Protein AF-A0A4R0ZN36-F1 (afdb_monomer_lite)

Foldseek 3Di:
DPVVVVVLVVVLVVVVCCCCPPVVVQQPCVVLNVLSVVLVVVLVPDDPVVSVVSVVVSVVVSVVCSVVVFAQDDPVNLQVVVVVPFVDKDWDDKDQDDDPDDDPQQQRIWTWIQTPPRWIWTARRRRRDIDGDGPDD

Radius of gyration: 19.23 Å; chains: 1; bounding box: 41×25×56 Å

Structure (mmCIF, N/CA/C/O backbone):
data_AF-A0A4R0ZN36-F1
#
_entry.id   AF-A0A4R0ZN36-F1
#
loop_
_atom_site.group_PDB
_atom_site.id
_atom_site.type_symbol
_atom_site.label_atom_id
_atom_site.label_alt_id
_atom_site.label_comp_id
_atom_site.label_asym_id
_atom_site.label_entity_id
_atom_site.label_seq_id
_atom_site.pdbx_PDB_ins_code
_atom_site.Cartn_x
_atom_site.Cartn_y
_atom_site.Cartn_z
_atom_site.occupancy
_atom_site.B_iso_or_equiv
_atom_site.auth_seq_id
_atom_site.auth_comp_id
_atom_site.auth_asym_id
_atom_site.auth_atom_id
_atom_site.pdbx_PDB_model_num
ATOM 1 N N . MET A 1 1 ? -14.865 -12.855 27.357 1.00 56.66 1 MET A N 1
ATOM 2 C CA . MET A 1 1 ? -14.215 -11.634 26.820 1.00 56.66 1 MET A CA 1
ATOM 3 C C . MET A 1 1 ? -15.281 -10.595 26.504 1.00 56.66 1 MET A C 1
ATOM 5 O O . MET A 1 1 ? -16.350 -10.979 26.053 1.00 56.66 1 MET A O 1
ATOM 9 N N . LYS A 1 2 ? -15.035 -9.300 26.748 1.00 72.88 2 LYS A N 1
ATOM 10 C CA . LYS A 1 2 ? -15.981 -8.244 26.336 1.00 72.88 2 LYS A CA 1
ATOM 11 C C . LYS A 1 2 ? -16.007 -8.180 24.800 1.00 72.88 2 LYS A C 1
ATOM 13 O O . LYS A 1 2 ? -14.943 -8.128 24.198 1.00 72.88 2 LYS A O 1
ATOM 18 N N . TRP A 1 3 ? -17.194 -8.159 24.194 1.00 66.44 3 TRP A N 1
ATOM 19 C CA . TRP A 1 3 ? -17.433 -8.270 22.741 1.00 66.44 3 TRP A CA 1
ATOM 20 C C . TRP A 1 3 ? -16.575 -7.318 21.873 1.00 66.44 3 TRP A C 1
ATOM 22 O O . TRP A 1 3 ? -16.105 -7.686 20.805 1.00 66.44 3 TRP A O 1
ATOM 32 N N . TRP A 1 4 ? -16.248 -6.136 22.395 1.00 66.88 4 TRP A N 1
ATOM 33 C CA . TRP A 1 4 ? -15.388 -5.123 21.764 1.00 66.88 4 TRP A CA 1
ATOM 34 C C . TRP A 1 4 ? -13.927 -5.552 21.560 1.00 66.88 4 TRP A C 1
ATOM 36 O O . TRP A 1 4 ? -13.297 -5.150 20.588 1.00 66.88 4 TRP A O 1
ATOM 46 N N . TRP A 1 5 ? -13.387 -6.397 22.444 1.00 69.88 5 TRP A N 1
ATOM 47 C CA . TRP A 1 5 ? -12.054 -6.981 22.249 1.00 69.88 5 TRP A CA 1
ATOM 48 C C . TRP A 1 5 ? -12.034 -7.938 21.063 1.00 69.88 5 TRP A C 1
ATOM 50 O O . TRP A 1 5 ? -11.043 -8.015 20.351 1.00 69.88 5 TRP A O 1
ATOM 60 N N . MET A 1 6 ? -13.151 -8.622 20.828 1.00 72.44 6 MET A N 1
ATOM 61 C CA . MET A 1 6 ? -13.309 -9.539 19.709 1.00 72.44 6 MET A CA 1
ATOM 62 C C . MET A 1 6 ? -13.290 -8.779 18.377 1.00 72.44 6 MET A C 1
ATOM 64 O O . MET A 1 6 ? -12.600 -9.200 17.458 1.00 72.44 6 MET A O 1
ATOM 68 N N . PHE A 1 7 ? -13.952 -7.616 18.305 1.00 71.94 7 PHE A N 1
ATOM 69 C CA . PHE A 1 7 ? -13.874 -6.719 17.145 1.00 71.94 7 PHE A CA 1
ATOM 70 C C . PHE A 1 7 ? -12.470 -6.157 16.922 1.00 71.94 7 PHE A C 1
ATOM 72 O O . PHE A 1 7 ? -12.008 -6.120 15.788 1.00 71.94 7 PHE A O 1
ATOM 79 N N . GLY A 1 8 ? -11.776 -5.756 17.991 1.00 70.00 8 GLY A N 1
ATOM 80 C CA . GLY A 1 8 ? -10.390 -5.296 17.905 1.00 70.00 8 GLY A CA 1
ATOM 81 C C . GLY A 1 8 ? -9.448 -6.359 17.340 1.00 70.00 8 GLY A C 1
ATOM 82 O O . GLY A 1 8 ? -8.686 -6.086 16.420 1.00 70.00 8 GLY A O 1
ATOM 83 N N . ILE A 1 9 ? -9.548 -7.588 17.851 1.00 76.00 9 ILE A N 1
ATOM 84 C CA . ILE A 1 9 ? -8.753 -8.730 17.381 1.00 76.00 9 ILE A CA 1
ATOM 85 C C . ILE A 1 9 ? -9.107 -9.083 15.930 1.00 76.00 9 ILE A C 1
ATOM 87 O O . ILE A 1 9 ? -8.204 -9.317 15.134 1.00 76.00 9 ILE A O 1
ATOM 91 N N . LEU A 1 10 ? -10.394 -9.063 15.563 1.00 77.38 10 LEU A N 1
ATOM 92 C CA . LEU A 1 10 ? -10.841 -9.280 14.183 1.00 77.38 10 LEU A CA 1
ATOM 93 C C . LEU A 1 10 ? -10.308 -8.213 13.223 1.00 77.38 10 LEU A C 1
ATOM 95 O O . LEU A 1 10 ? -9.870 -8.556 12.131 1.00 77.38 10 LEU A O 1
ATOM 99 N N . ALA A 1 11 ? -10.306 -6.939 13.623 1.00 72.19 11 ALA A N 1
ATOM 100 C CA . ALA A 1 11 ? -9.781 -5.852 12.801 1.00 72.19 11 ALA A CA 1
ATOM 101 C C . ALA A 1 11 ? -8.264 -5.974 12.593 1.00 72.19 11 ALA A C 1
ATOM 103 O O . ALA A 1 11 ? -7.782 -5.810 11.476 1.00 72.19 11 ALA A O 1
ATOM 104 N N . ILE A 1 12 ? -7.516 -6.311 13.650 1.00 75.56 12 ILE A N 1
ATOM 105 C CA . ILE A 1 12 ? -6.066 -6.538 13.569 1.00 75.56 12 ILE A CA 1
ATOM 106 C C . ILE A 1 12 ? -5.764 -7.751 12.684 1.00 75.56 12 ILE A C 1
ATOM 108 O O . ILE A 1 12 ? -4.970 -7.641 11.755 1.00 75.56 12 ILE A O 1
ATOM 112 N N . GLY A 1 13 ? -6.435 -8.882 12.922 1.00 77.44 13 GLY A N 1
ATOM 1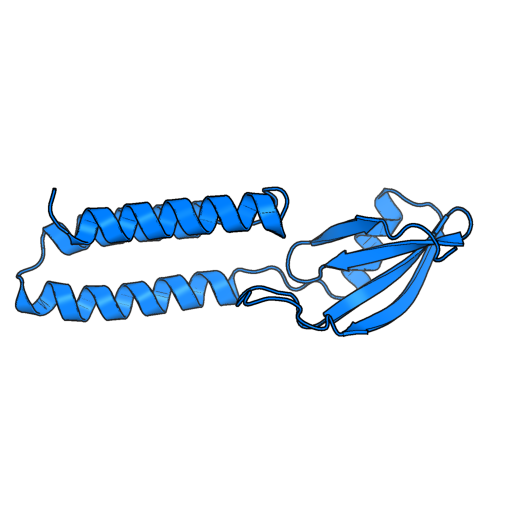13 C CA . GLY A 1 13 ? -6.269 -10.090 12.114 1.00 77.44 13 GLY A CA 1
ATOM 114 C C . GLY A 1 13 ? -6.622 -9.858 10.644 1.00 77.44 13 GLY A C 1
ATOM 115 O O . GLY A 1 13 ? -5.861 -10.249 9.766 1.00 77.44 13 GLY A O 1
ATOM 116 N N . GLY A 1 14 ? -7.720 -9.148 10.371 1.00 74.06 14 GLY A N 1
ATOM 117 C CA . GLY A 1 14 ? -8.118 -8.769 9.017 1.00 74.06 14 GLY A CA 1
ATOM 118 C C . GLY A 1 14 ? -7.069 -7.908 8.313 1.00 74.06 14 GLY A C 1
ATOM 119 O O . GLY A 1 14 ? -6.721 -8.198 7.175 1.00 74.06 14 GLY A O 1
ATOM 120 N N . MET A 1 15 ? -6.507 -6.902 8.991 1.00 68.88 15 MET A N 1
ATOM 121 C CA . MET A 1 15 ? -5.442 -6.075 8.409 1.00 68.88 15 MET A CA 1
ATOM 122 C C . MET A 1 15 ? -4.148 -6.851 8.171 1.00 68.88 15 MET A C 1
ATOM 124 O O . MET A 1 15 ? -3.502 -6.614 7.160 1.00 68.88 15 MET A O 1
ATOM 128 N N . MET A 1 16 ? -3.772 -7.787 9.049 1.00 71.56 16 MET A N 1
ATOM 129 C CA . MET A 1 16 ? -2.599 -8.640 8.818 1.00 71.56 16 MET A CA 1
ATOM 130 C C . MET A 1 16 ? -2.797 -9.551 7.602 1.00 71.56 16 MET A C 1
ATOM 132 O O . MET A 1 16 ? -1.899 -9.650 6.774 1.00 71.56 16 MET A O 1
ATOM 136 N N . VAL A 1 17 ? -3.984 -10.148 7.449 1.00 72.50 17 VAL A N 1
ATOM 137 C CA . VAL A 1 17 ? -4.321 -10.963 6.269 1.00 72.50 17 VAL A CA 1
ATOM 138 C C . VAL A 1 17 ? -4.328 -10.118 4.997 1.00 72.50 17 VAL A C 1
ATOM 140 O O . VAL A 1 17 ? -3.816 -10.558 3.974 1.00 72.50 17 VAL A O 1
ATOM 143 N N . VAL A 1 18 ? -4.867 -8.896 5.045 1.00 65.50 18 VAL A N 1
ATOM 144 C CA . VAL A 1 18 ? -4.817 -7.965 3.906 1.00 65.50 18 VAL A CA 1
ATOM 145 C C . VAL A 1 18 ? -3.370 -7.587 3.580 1.00 65.50 18 VAL A C 1
ATOM 147 O O . VAL A 1 18 ? -2.988 -7.620 2.415 1.00 65.50 18 VAL A O 1
ATOM 150 N N . ASN A 1 19 ? -2.545 -7.299 4.590 1.00 65.75 19 ASN A N 1
ATOM 151 C CA . ASN A 1 19 ? -1.127 -6.997 4.405 1.00 65.75 19 ASN A CA 1
ATOM 152 C C . ASN A 1 19 ? -0.382 -8.137 3.710 1.00 65.75 19 ASN A C 1
ATOM 154 O O . ASN A 1 19 ? 0.382 -7.915 2.780 1.00 65.75 19 ASN A O 1
ATOM 158 N N . GLU A 1 20 ? -0.612 -9.367 4.153 1.00 67.75 20 GLU A N 1
ATOM 159 C CA . GLU A 1 20 ? 0.055 -10.534 3.594 1.00 67.75 20 GLU A CA 1
ATOM 160 C C . GLU A 1 20 ? -0.450 -10.843 2.181 1.00 67.75 20 GLU A C 1
ATOM 162 O O . GLU A 1 20 ? 0.348 -10.968 1.254 1.00 67.75 20 GLU A O 1
ATOM 167 N N . ALA A 1 21 ? -1.769 -10.925 1.996 1.00 63.09 21 ALA A N 1
ATOM 168 C CA . ALA A 1 21 ? -2.355 -11.388 0.742 1.00 63.09 21 ALA A CA 1
ATOM 169 C C . ALA A 1 21 ? -2.317 -10.345 -0.388 1.00 63.09 21 ALA A C 1
ATOM 171 O O . ALA A 1 21 ? -2.351 -10.731 -1.554 1.00 63.09 21 ALA A O 1
ATOM 172 N N . TRP A 1 22 ? -2.255 -9.049 -0.067 1.00 57.62 22 TRP A N 1
ATOM 173 C CA . TRP A 1 22 ? -2.384 -7.971 -1.061 1.00 57.62 22 TRP A CA 1
ATOM 174 C C . TRP A 1 22 ? -1.162 -7.061 -1.125 1.00 57.62 22 TRP A C 1
ATOM 176 O O . TRP A 1 22 ? -0.919 -6.459 -2.166 1.00 57.62 22 TRP A O 1
ATOM 186 N N . TYR A 1 23 ? -0.395 -6.987 -0.038 1.00 54.84 23 TYR A N 1
ATOM 187 C CA . TYR A 1 23 ? 0.770 -6.114 0.078 1.00 54.84 23 TYR A CA 1
ATOM 188 C C . TYR A 1 23 ? 2.065 -6.883 0.351 1.00 54.84 23 TYR A C 1
ATOM 190 O O . TYR A 1 23 ? 3.081 -6.266 0.616 1.00 54.84 23 TYR A O 1
ATOM 198 N N . GLY A 1 24 ? 2.075 -8.222 0.371 1.00 58.16 24 GLY A N 1
ATOM 199 C CA . GLY A 1 24 ? 3.306 -8.989 0.614 1.00 58.16 24 GLY A CA 1
ATOM 200 C C . GLY A 1 24 ? 4.052 -8.600 1.903 1.00 58.16 24 GLY A C 1
ATOM 201 O O . GLY A 1 24 ? 5.276 -8.683 1.954 1.00 58.16 24 GLY A O 1
ATOM 202 N N . ASN A 1 25 ? 3.327 -8.152 2.938 1.00 63.75 25 ASN A N 1
ATOM 203 C CA . ASN A 1 25 ? 3.852 -7.545 4.169 1.00 63.75 25 ASN A CA 1
ATOM 204 C C . ASN A 1 25 ? 4.559 -6.176 4.032 1.00 63.75 25 ASN A C 1
ATOM 206 O O . ASN A 1 25 ? 5.170 -5.717 5.000 1.00 63.75 25 ASN A O 1
ATOM 210 N N . SER A 1 26 ? 4.458 -5.500 2.888 1.00 51.47 26 SER A N 1
ATOM 211 C CA . SER A 1 26 ? 5.080 -4.194 2.629 1.00 51.47 26 SER A CA 1
ATOM 212 C C . SER A 1 26 ? 4.334 -3.020 3.274 1.00 51.47 26 SER A C 1
ATOM 214 O O . SER A 1 26 ? 4.947 -1.999 3.593 1.00 51.47 26 SER A O 1
ATOM 216 N N . ALA A 1 27 ? 3.029 -3.149 3.535 1.00 58.06 27 ALA A N 1
ATOM 217 C CA . ALA A 1 27 ? 2.245 -2.052 4.084 1.00 58.06 27 ALA A CA 1
ATOM 218 C C . ALA A 1 27 ? 2.492 -1.864 5.592 1.00 58.06 27 ALA A C 1
ATOM 220 O O . ALA A 1 27 ? 2.485 -2.800 6.399 1.00 58.06 27 ALA A O 1
ATOM 221 N N . ALA A 1 28 ? 2.662 -0.603 5.999 1.00 56.88 28 ALA A N 1
ATOM 222 C CA . ALA A 1 28 ? 2.964 -0.194 7.371 1.00 56.88 28 ALA A CA 1
ATOM 223 C C . ALA A 1 28 ? 1.738 -0.258 8.315 1.00 56.88 28 ALA A C 1
ATOM 225 O O . ALA A 1 28 ? 1.460 0.670 9.080 1.00 56.88 28 ALA A O 1
ATOM 226 N N . PHE A 1 29 ? 1.008 -1.380 8.326 1.00 63.88 29 PHE A N 1
ATOM 227 C CA . PHE A 1 29 ? -0.148 -1.593 9.209 1.00 63.88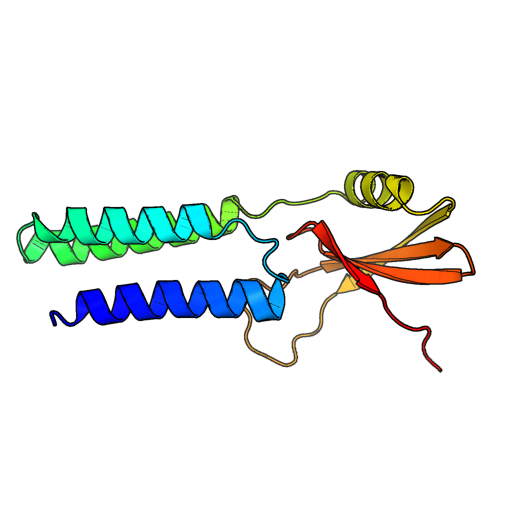 29 PHE A CA 1
ATOM 228 C C . PHE A 1 29 ? 0.218 -1.692 10.700 1.00 63.88 29 PHE A C 1
ATOM 230 O O . PHE A 1 29 ? -0.674 -1.692 11.552 1.00 63.88 29 PHE A O 1
ATOM 237 N N . GLY A 1 30 ? 1.508 -1.735 11.059 1.00 63.31 30 GLY A N 1
ATOM 238 C CA . GLY A 1 30 ? 1.962 -1.685 12.456 1.00 63.31 30 GLY A CA 1
ATOM 239 C C . GLY A 1 30 ? 1.501 -0.415 13.185 1.00 63.31 30 GLY A C 1
ATOM 240 O O . GLY A 1 30 ? 1.071 -0.468 14.342 1.00 63.31 30 GLY A O 1
ATOM 241 N N . THR A 1 31 ? 1.482 0.722 12.485 1.00 65.44 31 THR A N 1
ATOM 242 C CA . THR A 1 31 ? 0.982 1.995 13.025 1.00 65.44 31 THR A CA 1
ATOM 243 C C . THR A 1 31 ? -0.528 1.937 13.259 1.00 65.44 31 THR A C 1
ATOM 245 O O . THR A 1 31 ? -1.008 2.284 14.336 1.00 65.44 31 THR A O 1
ATOM 248 N N . ALA A 1 32 ? -1.286 1.395 12.305 1.00 66.44 32 ALA A N 1
ATOM 249 C CA . ALA A 1 32 ? -2.731 1.210 12.441 1.00 66.44 32 ALA A CA 1
ATOM 250 C C . ALA A 1 32 ? -3.091 0.245 13.584 1.00 66.44 32 ALA A C 1
ATOM 252 O O . ALA A 1 32 ? -3.967 0.518 14.405 1.00 66.44 32 ALA A O 1
ATOM 253 N N . THR A 1 33 ? -2.358 -0.863 13.684 1.00 68.44 33 THR A N 1
ATOM 254 C CA . THR A 1 33 ? -2.525 -1.881 14.728 1.00 68.44 33 THR A CA 1
ATOM 255 C C . THR A 1 33 ? -2.262 -1.300 16.117 1.00 68.44 33 THR A C 1
ATOM 257 O O . THR A 1 33 ? -3.064 -1.498 17.032 1.00 68.44 33 THR A O 1
ATOM 260 N N . SER A 1 34 ? -1.184 -0.524 16.283 1.00 67.25 34 SER A N 1
ATOM 261 C CA . SER A 1 34 ? -0.876 0.131 17.560 1.00 67.25 34 SER A CA 1
ATOM 262 C C . SER A 1 34 ? -1.930 1.178 17.943 1.00 67.25 34 SER A C 1
ATOM 264 O O . SER A 1 34 ? -2.362 1.205 19.097 1.00 67.25 34 SER A O 1
ATOM 266 N N . MET A 1 35 ? -2.441 1.958 16.982 1.00 72.00 35 MET A N 1
ATOM 267 C CA . MET A 1 35 ? -3.543 2.899 17.216 1.00 72.00 35 MET A CA 1
ATOM 268 C C . MET A 1 35 ? -4.833 2.203 17.669 1.00 72.00 35 MET A C 1
ATOM 270 O O . MET A 1 35 ? -5.490 2.687 18.594 1.00 72.00 35 MET A O 1
ATOM 274 N N . ILE A 1 36 ? -5.185 1.05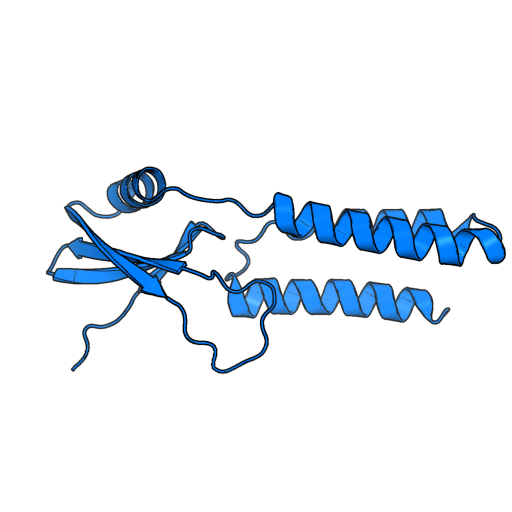2 17.083 1.00 76.31 36 ILE A N 1
ATOM 275 C CA . ILE A 1 36 ? -6.346 0.258 17.519 1.00 76.31 36 ILE A CA 1
ATOM 276 C C . ILE A 1 36 ? -6.153 -0.242 18.952 1.00 76.31 36 ILE A C 1
ATOM 278 O O . ILE A 1 36 ? -7.062 -0.106 19.770 1.00 76.31 36 ILE A O 1
ATOM 282 N N . ILE A 1 37 ? -4.975 -0.771 19.292 1.00 76.25 37 ILE A N 1
ATOM 283 C CA . ILE A 1 37 ? -4.684 -1.266 20.647 1.00 76.25 37 ILE A CA 1
ATOM 284 C C . ILE A 1 37 ? -4.782 -0.131 21.676 1.00 76.25 37 ILE A C 1
ATOM 286 O O . ILE A 1 37 ? -5.480 -0.274 22.683 1.00 76.25 37 ILE A O 1
ATOM 290 N N . VAL A 1 38 ? -4.141 1.013 21.415 1.00 77.75 38 VAL A N 1
ATOM 291 C CA . VAL A 1 38 ? -4.188 2.190 22.300 1.00 77.75 38 VAL A CA 1
ATOM 292 C C . VAL A 1 38 ? -5.621 2.693 22.460 1.00 77.75 38 VAL A C 1
ATOM 294 O O . VAL A 1 38 ? -6.059 2.972 23.577 1.00 77.75 38 VAL A O 1
ATOM 297 N N . THR A 1 39 ? -6.387 2.729 21.369 1.00 78.81 39 THR A N 1
ATOM 298 C CA . THR A 1 39 ? -7.803 3.112 21.389 1.00 78.81 39 THR A CA 1
ATOM 299 C C . THR A 1 39 ? -8.623 2.164 22.260 1.00 78.81 39 THR A C 1
ATOM 301 O O . THR A 1 39 ? -9.383 2.617 23.112 1.00 78.81 39 THR A O 1
ATOM 304 N N . LEU A 1 40 ? -8.454 0.846 22.125 1.00 77.81 40 LEU A N 1
ATOM 305 C CA . LEU A 1 40 ? -9.171 -0.139 22.945 1.00 77.81 40 LEU A CA 1
ATOM 306 C C . LEU A 1 40 ? -8.837 -0.008 24.439 1.00 77.81 40 LEU A C 1
ATOM 308 O O . LEU A 1 40 ? -9.730 -0.142 25.283 1.00 77.81 40 LEU A O 1
ATOM 312 N N . ILE A 1 41 ? -7.577 0.292 24.770 1.00 80.62 41 ILE A N 1
ATOM 313 C CA . ILE A 1 41 ? -7.147 0.572 26.146 1.00 80.62 41 ILE A CA 1
ATOM 314 C C . ILE A 1 41 ? -7.808 1.859 26.661 1.00 80.62 41 ILE A C 1
ATOM 316 O O . ILE A 1 41 ? -8.397 1.841 27.742 1.00 80.62 41 ILE A O 1
ATOM 320 N N . GLY A 1 42 ? -7.783 2.945 25.884 1.00 78.19 42 GLY A N 1
ATOM 321 C CA . GLY A 1 42 ? -8.400 4.225 26.251 1.00 78.19 42 GLY A CA 1
ATOM 322 C C . GLY A 1 42 ? -9.923 4.143 26.399 1.00 78.19 42 GLY A C 1
ATOM 323 O O . GLY A 1 42 ? -10.501 4.706 27.322 1.00 78.19 42 GLY A O 1
ATOM 324 N N . LEU A 1 43 ? -10.598 3.355 25.561 1.00 80.00 43 LEU A N 1
ATOM 325 C CA . LEU A 1 43 ? -12.042 3.126 25.667 1.00 80.00 43 LEU A CA 1
ATOM 326 C C . LEU A 1 43 ? -12.430 2.355 26.940 1.00 80.00 43 LEU A C 1
ATOM 328 O O . LEU A 1 43 ? -13.563 2.483 27.416 1.00 80.00 43 LEU A O 1
ATOM 332 N N . LYS A 1 44 ? -11.514 1.569 27.525 1.00 77.12 44 LYS A N 1
ATOM 333 C CA . LYS A 1 44 ? -11.764 0.813 28.763 1.00 77.12 44 LYS A CA 1
ATOM 334 C C . LYS A 1 44 ? -11.998 1.729 29.969 1.00 77.12 44 LYS A C 1
ATOM 336 O O . LYS A 1 44 ? -12.778 1.343 30.840 1.00 77.12 44 LYS A O 1
ATOM 341 N N . SER A 1 45 ? -11.351 2.897 30.024 1.00 76.00 45 SER A N 1
ATOM 342 C CA . SER A 1 45 ? -11.452 3.844 31.148 1.00 76.00 45 SER A CA 1
ATOM 343 C C . SER A 1 45 ? -12.663 4.779 31.063 1.00 76.00 45 SER A C 1
ATOM 345 O O . SER A 1 45 ? -13.026 5.390 32.062 1.00 76.00 45 SER A O 1
ATOM 347 N N . LEU A 1 46 ? -13.323 4.866 29.904 1.00 76.81 46 LEU A N 1
ATOM 348 C CA . LEU A 1 46 ? -14.473 5.749 29.694 1.00 76.81 46 LEU A CA 1
ATOM 349 C C . LEU A 1 46 ? -15.788 5.132 30.174 1.00 76.81 46 LEU A C 1
ATOM 351 O O . LEU A 1 46 ? -16.017 3.931 30.015 1.00 76.81 46 LEU A O 1
ATOM 355 N N . GLU A 1 47 ? -16.702 5.963 30.677 1.00 77.12 47 GLU A N 1
ATOM 356 C CA . GLU A 1 47 ? -18.088 5.573 30.955 1.00 77.12 47 GLU A CA 1
ATOM 357 C C . GLU A 1 47 ? -18.825 5.112 29.689 1.00 77.12 47 GLU A C 1
ATOM 359 O O . GLU A 1 47 ? -18.545 5.554 28.573 1.00 77.12 47 GLU A O 1
ATOM 364 N N . ASN A 1 48 ? -19.820 4.234 29.857 1.00 73.81 48 ASN A N 1
ATOM 365 C CA . ASN A 1 48 ? -20.439 3.497 28.750 1.00 73.81 48 ASN A CA 1
ATOM 366 C C . ASN A 1 48 ? -21.067 4.406 27.670 1.00 73.81 48 ASN A C 1
ATOM 368 O O . ASN A 1 48 ? -21.028 4.074 26.487 1.00 73.81 48 ASN A O 1
ATOM 372 N N . ARG A 1 49 ? -21.598 5.574 28.064 1.00 76.00 49 ARG A N 1
ATOM 373 C CA . ARG A 1 49 ? -22.227 6.548 27.152 1.00 76.00 49 ARG A CA 1
ATOM 374 C C . ARG A 1 49 ? -21.211 7.252 26.248 1.00 76.00 49 ARG A C 1
ATOM 376 O O . ARG A 1 49 ? -21.482 7.462 25.068 1.00 76.00 49 ARG A O 1
ATOM 383 N N . TYR A 1 50 ? -20.036 7.582 26.783 1.00 76.31 50 TYR A N 1
ATOM 384 C CA . TYR A 1 50 ? -18.950 8.219 26.031 1.00 76.31 50 TYR A CA 1
ATOM 385 C C . TYR A 1 50 ? -18.122 7.202 25.250 1.00 76.31 50 TYR A C 1
ATOM 387 O O . TYR A 1 50 ? -17.623 7.515 24.174 1.00 76.31 50 TYR A O 1
ATOM 395 N N . ARG A 1 51 ? -18.041 5.963 25.741 1.00 76.31 51 ARG A N 1
ATOM 396 C CA . ARG A 1 51 ? -17.289 4.874 25.114 1.00 76.31 51 ARG A CA 1
ATOM 397 C C . ARG A 1 51 ? -17.740 4.581 23.682 1.00 76.31 51 ARG A C 1
ATOM 399 O O . ARG A 1 51 ? -16.895 4.428 22.812 1.00 76.31 51 ARG A O 1
ATOM 406 N N . ILE A 1 52 ? -19.048 4.535 23.421 1.00 75.75 52 ILE A N 1
ATOM 407 C CA . ILE A 1 52 ? -19.565 4.250 22.070 1.00 75.75 52 ILE A CA 1
ATOM 408 C C . ILE A 1 52 ? -19.274 5.420 21.122 1.00 75.75 52 ILE A C 1
ATOM 410 O O . ILE A 1 52 ? -18.744 5.208 20.036 1.00 75.75 52 ILE A O 1
ATOM 414 N N . ARG A 1 53 ? -19.557 6.660 21.548 1.00 79.69 53 ARG A N 1
ATOM 415 C CA . ARG A 1 53 ? -19.282 7.865 20.744 1.00 79.69 53 ARG A CA 1
ATOM 416 C C . ARG A 1 53 ? -17.799 8.005 20.410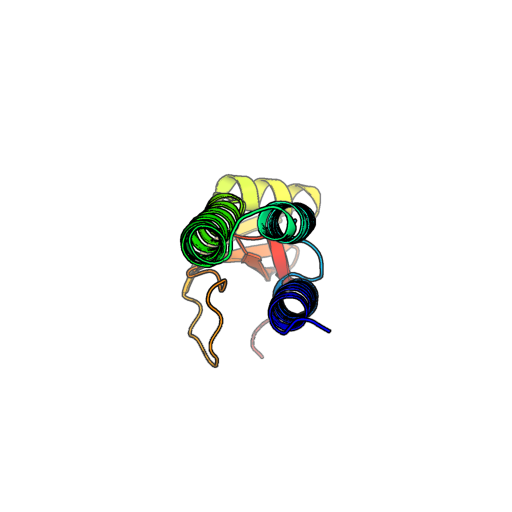 1.00 79.69 53 ARG A C 1
ATOM 418 O O . ARG A 1 53 ? -17.456 8.189 19.248 1.00 79.69 53 ARG A O 1
ATOM 425 N N . MET A 1 54 ? -16.932 7.880 21.413 1.00 77.81 54 MET A N 1
ATOM 426 C CA . MET A 1 54 ? -15.486 7.959 21.209 1.00 77.81 54 MET A CA 1
ATOM 427 C C . MET A 1 54 ? -14.978 6.784 20.375 1.00 77.81 54 MET A C 1
ATOM 429 O O . MET A 1 54 ? -14.116 6.985 19.532 1.00 77.81 54 MET A O 1
ATOM 433 N N . GLY A 1 55 ? -15.551 5.587 20.540 1.00 77.62 55 GLY A N 1
ATOM 434 C CA . GLY A 1 55 ? -15.216 4.426 19.718 1.00 77.62 55 GLY A CA 1
ATOM 435 C C . GLY A 1 55 ? -15.452 4.681 18.232 1.00 77.62 55 GLY A C 1
ATOM 436 O O . GLY A 1 55 ? -14.547 4.461 17.439 1.00 77.62 55 GLY A O 1
ATOM 437 N N . VAL A 1 56 ? -16.615 5.234 17.868 1.00 79.38 56 VAL A N 1
ATOM 438 C CA . VAL A 1 56 ? -16.923 5.599 16.474 1.00 79.38 56 VAL A CA 1
ATOM 439 C C . VAL A 1 56 ? -15.947 6.651 15.941 1.00 79.38 56 VAL A C 1
ATOM 441 O O . VAL A 1 56 ? -15.418 6.489 14.844 1.00 79.38 56 VAL A O 1
ATOM 444 N N . ILE A 1 57 ? -15.669 7.704 16.717 1.00 82.50 57 ILE A N 1
ATOM 445 C CA . ILE A 1 57 ? -14.738 8.769 16.310 1.00 82.50 57 ILE A CA 1
ATOM 446 C C . ILE A 1 57 ? -13.333 8.202 16.078 1.00 82.50 57 ILE A C 1
ATOM 448 O O . ILE A 1 57 ? -12.739 8.455 15.034 1.00 82.50 57 ILE A O 1
ATOM 452 N N . PHE A 1 58 ? -12.810 7.402 17.010 1.00 78.94 58 PHE A N 1
ATOM 453 C CA . PHE A 1 58 ? -11.484 6.808 16.860 1.00 78.94 58 PHE A CA 1
ATOM 454 C C . PHE A 1 58 ? -11.417 5.821 15.695 1.00 78.94 58 PHE A C 1
ATOM 456 O O . PHE A 1 58 ? -10.428 5.825 14.972 1.00 78.94 58 PHE A O 1
ATOM 463 N N . SER A 1 59 ? -12.463 5.026 15.453 1.00 74.88 59 SER A N 1
ATOM 464 C CA . SER A 1 59 ? -12.520 4.156 14.274 1.00 74.88 59 SER A CA 1
ATOM 465 C C . SER A 1 59 ? -12.440 4.948 12.967 1.00 74.88 59 SER A C 1
ATOM 467 O O . SER A 1 59 ? -11.692 4.557 12.075 1.00 74.88 59 SER A O 1
ATOM 469 N N . LEU A 1 60 ? -13.146 6.080 12.864 1.00 78.19 60 LEU A N 1
ATOM 470 C CA . LEU A 1 60 ? -13.068 6.961 11.693 1.00 78.19 60 LEU A CA 1
ATOM 471 C 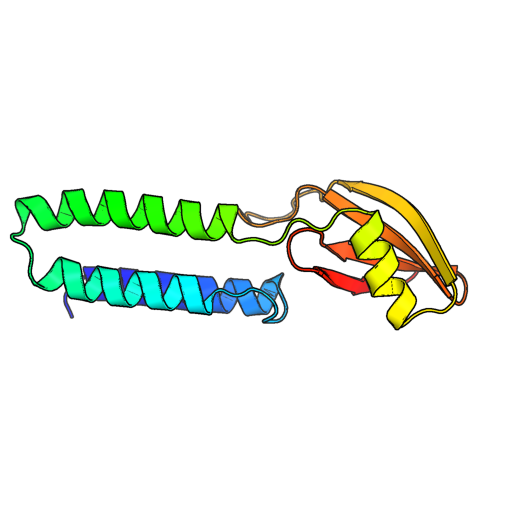C . LEU A 1 60 ? -11.680 7.595 11.539 1.00 78.19 60 LEU A C 1
ATOM 473 O O . LEU A 1 60 ? -11.158 7.654 10.430 1.00 78.19 60 LEU A O 1
ATOM 477 N N . LEU A 1 61 ? -11.063 8.029 12.641 1.00 79.25 61 LEU A N 1
ATOM 478 C CA . LEU A 1 61 ? -9.713 8.599 12.625 1.00 79.25 61 LEU A CA 1
ATOM 479 C C . LEU A 1 61 ? -8.662 7.571 12.200 1.00 79.25 61 LEU A C 1
ATOM 481 O O . LEU A 1 61 ? -7.790 7.899 11.405 1.00 79.25 61 LEU A O 1
ATOM 485 N N . ILE A 1 62 ? -8.760 6.332 12.687 1.00 76.00 62 ILE A N 1
ATOM 486 C CA . ILE A 1 62 ? -7.860 5.240 12.299 1.00 76.00 62 ILE A CA 1
ATOM 487 C C . ILE A 1 62 ? -8.048 4.902 10.819 1.00 76.00 62 ILE A C 1
ATOM 489 O O . ILE A 1 62 ? -7.062 4.796 10.099 1.00 76.00 62 ILE A O 1
ATOM 493 N N . ALA A 1 63 ? -9.293 4.794 10.343 1.00 71.44 63 ALA A N 1
ATOM 494 C CA . ALA A 1 63 ? -9.573 4.559 8.928 1.00 71.44 63 ALA A CA 1
ATOM 495 C C . ALA A 1 63 ? -9.008 5.680 8.038 1.00 71.44 63 ALA A C 1
ATOM 497 O O . ALA A 1 63 ? -8.361 5.400 7.032 1.00 71.44 63 ALA A O 1
ATOM 498 N N . GLY A 1 64 ? -9.186 6.943 8.442 1.00 72.06 64 GLY A N 1
ATOM 499 C CA . GLY A 1 64 ? -8.598 8.091 7.756 1.00 72.06 64 GLY A CA 1
ATOM 500 C C . GLY A 1 64 ? -7.070 8.054 7.766 1.00 72.06 64 GLY A C 1
ATOM 501 O O . GLY A 1 64 ? -6.453 8.234 6.724 1.00 72.06 64 GLY A O 1
ATOM 502 N N . ALA A 1 65 ? -6.450 7.766 8.911 1.00 71.81 65 ALA A N 1
ATOM 503 C CA . ALA A 1 65 ? -4.996 7.680 9.033 1.00 71.81 65 ALA A CA 1
ATOM 504 C C . ALA A 1 65 ? -4.396 6.558 8.173 1.00 71.81 65 ALA A C 1
ATOM 506 O O . ALA A 1 65 ? -3.336 6.756 7.592 1.00 71.81 65 ALA A O 1
ATOM 507 N N . ILE A 1 66 ? -5.074 5.411 8.053 1.00 69.88 66 ILE A N 1
ATOM 508 C CA . ILE A 1 66 ? -4.671 4.340 7.131 1.00 69.88 66 ILE A CA 1
ATOM 509 C C . ILE A 1 66 ? -4.760 4.842 5.690 1.00 69.88 66 ILE A C 1
ATOM 511 O O . ILE A 1 66 ? -3.785 4.742 4.958 1.00 69.88 66 ILE A O 1
ATOM 515 N N . TYR A 1 67 ? -5.894 5.429 5.301 1.00 68.81 67 TYR A N 1
ATOM 516 C CA . TYR A 1 67 ? -6.112 5.911 3.937 1.00 68.81 67 TYR A CA 1
ATOM 517 C C . TYR A 1 67 ? -5.100 6.988 3.514 1.00 68.81 67 TYR A C 1
ATOM 519 O O . TYR A 1 67 ? -4.545 6.921 2.424 1.00 68.81 67 TYR A O 1
ATOM 527 N N . PHE A 1 68 ? -4.826 7.963 4.385 1.00 66.88 68 PHE A N 1
ATOM 528 C CA . PHE A 1 68 ? -3.848 9.026 4.123 1.00 66.88 68 PHE A CA 1
ATOM 529 C C . PHE A 1 68 ? -2.393 8.594 4.340 1.00 66.88 68 PHE A C 1
ATOM 531 O O . PHE A 1 68 ? -1.486 9.296 3.903 1.00 66.88 68 PHE A O 1
ATOM 538 N N . GLY A 1 69 ? -2.164 7.489 5.051 1.00 64.44 69 GLY A N 1
ATOM 539 C CA . GLY A 1 69 ? -0.835 6.955 5.336 1.00 64.44 69 GLY A CA 1
ATOM 540 C C . GLY A 1 69 ? -0.295 6.028 4.251 1.00 64.44 69 GLY A C 1
ATOM 541 O O . GLY A 1 69 ? 0.883 5.676 4.309 1.00 64.44 69 GLY A O 1
ATOM 542 N N . LEU A 1 70 ? -1.124 5.628 3.281 1.00 66.75 70 LEU A N 1
ATOM 543 C CA . LEU A 1 70 ? -0.650 4.892 2.116 1.00 66.75 70 LEU A CA 1
ATOM 544 C C . LEU A 1 70 ? 0.293 5.795 1.305 1.00 66.75 70 LEU A C 1
ATOM 546 O O . LEU A 1 70 ? -0.064 6.948 1.028 1.00 66.75 70 LEU A O 1
ATOM 550 N N . PRO A 1 71 ? 1.499 5.319 0.941 1.00 64.31 71 PRO A N 1
ATOM 551 C CA . PRO A 1 71 ? 2.350 6.052 0.018 1.00 64.31 71 PRO A CA 1
ATOM 552 C C . PRO A 1 71 ? 1.598 6.272 -1.297 1.00 64.31 71 PRO A C 1
ATOM 554 O O . PRO A 1 71 ? 0.705 5.514 -1.652 1.00 64.31 71 PRO A O 1
ATOM 557 N N . ASN A 1 72 ? 1.932 7.337 -2.014 1.00 72.38 72 ASN A N 1
ATOM 558 C CA . ASN A 1 72 ? 1.380 7.584 -3.339 1.00 72.38 72 ASN A CA 1
ATOM 559 C C . ASN A 1 72 ? 2.535 7.921 -4.269 1.00 72.38 72 ASN A C 1
ATOM 561 O O . ASN A 1 72 ? 2.875 9.090 -4.451 1.00 72.38 72 ASN A O 1
ATOM 565 N N . TYR A 1 73 ? 3.172 6.876 -4.790 1.00 75.25 73 TYR A N 1
ATOM 566 C CA . TYR A 1 73 ? 4.293 7.020 -5.700 1.00 75.25 73 TYR A CA 1
ATOM 567 C C . TYR A 1 73 ? 3.822 7.640 -7.014 1.00 75.25 73 TYR A C 1
ATOM 569 O O . TYR A 1 73 ? 2.889 7.173 -7.678 1.00 75.25 73 TYR A O 1
ATOM 577 N N . SER A 1 74 ? 4.515 8.696 -7.420 1.00 83.00 74 SER A N 1
ATOM 578 C CA . SER A 1 74 ? 4.416 9.212 -8.779 1.00 83.00 74 SER A CA 1
ATOM 579 C C . SER A 1 74 ? 5.052 8.234 -9.774 1.00 83.00 74 SER A C 1
ATOM 581 O O . SER A 1 74 ? 5.899 7.415 -9.414 1.00 83.00 74 SER A O 1
ATOM 583 N N . VAL A 1 75 ? 4.693 8.349 -11.056 1.00 84.19 75 VAL A N 1
ATOM 584 C CA . VAL A 1 75 ? 5.340 7.575 -12.133 1.00 84.19 75 VAL A CA 1
ATOM 585 C C . VAL A 1 75 ? 6.861 7.779 -12.115 1.00 84.19 75 VAL A C 1
ATOM 587 O O . VAL A 1 75 ? 7.609 6.821 -12.280 1.00 84.19 75 VAL A O 1
ATOM 590 N N . ALA A 1 76 ? 7.323 9.003 -11.843 1.00 86.00 76 ALA A N 1
ATOM 591 C CA . ALA A 1 76 ? 8.744 9.332 -11.784 1.00 86.00 76 ALA A CA 1
ATOM 592 C C . ALA A 1 76 ? 9.472 8.632 -10.623 1.00 86.00 76 ALA A C 1
ATOM 594 O O . ALA A 1 76 ? 10.586 8.143 -10.801 1.00 86.00 76 ALA A O 1
ATOM 595 N N . GLU A 1 77 ? 8.856 8.553 -9.441 1.00 85.69 77 GLU A N 1
ATOM 596 C CA . GLU A 1 77 ? 9.432 7.827 -8.301 1.00 85.69 77 GLU A CA 1
ATOM 597 C C . GLU A 1 77 ? 9.412 6.314 -8.525 1.00 85.69 77 GLU A C 1
ATOM 599 O O . GLU A 1 77 ? 10.385 5.635 -8.201 1.00 85.69 77 GLU A O 1
ATOM 604 N N . ALA A 1 78 ? 8.341 5.788 -9.123 1.00 85.38 78 ALA A N 1
ATOM 605 C CA . ALA A 1 78 ? 8.256 4.384 -9.511 1.00 85.38 78 ALA A CA 1
ATOM 606 C C . ALA A 1 78 ? 9.360 4.013 -10.516 1.00 85.38 78 ALA A C 1
ATOM 608 O O . ALA A 1 78 ? 10.070 3.025 -10.329 1.00 85.38 78 ALA A O 1
ATOM 609 N N . GLU A 1 79 ? 9.571 4.846 -11.539 1.00 87.44 79 GLU A N 1
ATOM 610 C CA . GLU A 1 79 ? 10.648 4.677 -12.515 1.00 87.44 79 GLU A CA 1
ATOM 611 C C . GLU A 1 79 ? 12.030 4.766 -11.855 1.00 87.44 79 GLU A C 1
ATOM 613 O O . GLU A 1 79 ? 12.905 3.945 -12.133 1.00 87.44 79 GLU A O 1
ATOM 618 N N . HIS A 1 80 ? 12.227 5.730 -10.947 1.00 88.69 80 HIS A N 1
ATOM 619 C CA . HIS A 1 80 ? 13.471 5.869 -10.193 1.00 88.69 80 HIS A CA 1
ATOM 620 C C . HIS A 1 80 ? 13.776 4.616 -9.366 1.00 88.69 80 HIS A C 1
ATOM 622 O O . HIS A 1 80 ? 14.901 4.121 -9.409 1.00 88.69 80 HIS A O 1
ATOM 628 N N . ASN A 1 81 ? 12.778 4.076 -8.662 1.00 85.81 81 ASN A N 1
ATOM 629 C CA . ASN A 1 81 ? 12.917 2.857 -7.867 1.00 85.81 81 ASN A CA 1
ATOM 630 C C . ASN A 1 81 ? 13.223 1.638 -8.745 1.00 85.81 81 ASN A C 1
ATOM 632 O O . ASN A 1 81 ? 14.121 0.861 -8.425 1.00 85.81 81 ASN A O 1
ATOM 636 N N . LEU A 1 82 ? 12.539 1.490 -9.882 1.00 85.88 82 LEU A N 1
ATOM 637 C CA . LEU A 1 82 ? 12.795 0.396 -10.822 1.00 85.88 82 LEU A CA 1
ATOM 638 C C . LEU A 1 82 ? 14.203 0.475 -11.429 1.00 85.88 82 LEU A C 1
ATOM 640 O O . LEU A 1 82 ? 14.859 -0.555 -11.578 1.00 85.88 82 LEU A O 1
ATOM 644 N N . LYS A 1 83 ? 14.711 1.682 -11.707 1.00 89.62 83 LYS A N 1
ATOM 645 C CA . LYS A 1 83 ? 16.072 1.912 -12.226 1.00 89.62 83 LYS A CA 1
ATOM 646 C C . LYS A 1 83 ? 17.192 1.571 -11.237 1.00 89.62 83 LYS A C 1
ATOM 648 O O . LYS A 1 83 ? 18.340 1.442 -11.651 1.00 89.62 83 LYS A O 1
ATOM 653 N N . GLN A 1 84 ? 16.887 1.401 -9.948 1.00 88.12 84 GLN A N 1
ATOM 654 C CA . GLN A 1 84 ? 17.861 0.887 -8.975 1.00 88.12 84 GLN A CA 1
ATOM 655 C C . GLN A 1 84 ? 18.167 -0.604 -9.197 1.00 88.12 84 GLN A C 1
ATOM 657 O O . GLN A 1 84 ? 19.215 -1.086 -8.773 1.00 88.12 84 GLN A O 1
ATOM 662 N N . VAL A 1 85 ? 17.256 -1.337 -9.850 1.00 85.44 85 VAL A N 1
ATOM 663 C CA . VAL A 1 85 ? 17.330 -2.800 -10.011 1.00 85.44 85 VAL A CA 1
ATOM 664 C C . VAL A 1 85 ? 17.445 -3.214 -11.483 1.00 85.44 85 VAL A C 1
ATOM 666 O O . VAL A 1 85 ? 18.105 -4.206 -11.790 1.00 85.44 85 VAL A O 1
ATOM 669 N N . HIS A 1 86 ? 16.850 -2.442 -12.392 1.00 85.19 86 HIS A N 1
ATOM 670 C CA . HIS A 1 86 ? 16.824 -2.679 -13.835 1.00 85.19 86 HIS A CA 1
ATOM 671 C C . HIS A 1 86 ? 17.641 -1.621 -14.579 1.00 85.19 86 HIS A C 1
ATOM 673 O O . HIS A 1 86 ? 17.607 -0.442 -14.227 1.00 85.19 86 HIS A O 1
ATOM 679 N N . LYS A 1 87 ? 18.368 -2.019 -15.631 1.00 85.12 87 LYS A N 1
ATOM 680 C CA . LYS A 1 87 ? 19.170 -1.069 -16.425 1.00 85.12 87 LYS A CA 1
ATOM 681 C C . LYS A 1 87 ? 18.286 -0.218 -17.324 1.00 85.12 87 LYS A C 1
ATOM 683 O O . LYS A 1 87 ? 18.534 0.977 -17.467 1.00 85.12 87 LYS A O 1
ATOM 688 N N . ASN A 1 88 ? 17.276 -0.844 -17.920 1.00 86.81 88 ASN A N 1
ATOM 689 C CA . ASN A 1 88 ? 16.316 -0.185 -18.789 1.00 86.81 88 ASN A CA 1
ATOM 690 C C . ASN A 1 88 ? 14.938 -0.241 -18.140 1.00 86.81 88 ASN A C 1
ATOM 692 O O . ASN A 1 88 ? 14.487 -1.308 -17.735 1.00 86.81 88 ASN A O 1
ATOM 696 N N . VAL A 1 89 ? 14.286 0.914 -18.046 1.00 88.44 89 VAL A N 1
ATOM 697 C CA . VAL A 1 89 ? 12.920 1.055 -17.541 1.00 88.44 89 VAL A CA 1
ATOM 698 C C . VAL A 1 89 ? 12.245 2.122 -18.381 1.00 88.44 89 VAL A C 1
ATOM 700 O O . VAL A 1 89 ? 12.695 3.268 -18.386 1.00 88.44 89 VAL A O 1
ATOM 703 N N . ASN A 1 90 ? 11.180 1.741 -19.076 1.00 89.69 90 ASN A N 1
ATOM 704 C CA . ASN A 1 90 ? 10.353 2.630 -19.875 1.00 89.69 90 ASN A CA 1
ATOM 705 C C . ASN A 1 90 ? 8.915 2.546 -19.381 1.00 89.69 90 ASN A C 1
ATOM 707 O O . ASN A 1 90 ? 8.333 1.465 -19.299 1.00 89.69 90 ASN A O 1
ATOM 711 N N . TYR A 1 91 ? 8.331 3.694 -19.060 1.00 88.06 91 TYR A N 1
ATOM 712 C CA . TYR A 1 91 ? 6.908 3.769 -18.768 1.00 88.06 91 TYR A CA 1
ATOM 713 C C . TYR A 1 91 ? 6.094 3.477 -20.033 1.00 88.06 91 TYR A C 1
ATOM 715 O O . TYR A 1 91 ? 6.362 4.052 -21.090 1.00 88.06 91 TYR A O 1
ATOM 723 N N . VAL A 1 92 ? 5.099 2.596 -19.918 1.00 87.81 92 VAL A N 1
ATOM 724 C CA . VAL A 1 92 ? 4.218 2.215 -21.029 1.00 87.81 92 VAL A CA 1
ATOM 725 C C . VAL A 1 92 ? 2.888 2.951 -20.913 1.00 87.81 92 VAL A C 1
ATOM 727 O O . VAL A 1 92 ? 2.541 3.745 -21.786 1.00 87.81 92 VAL A O 1
ATOM 730 N N . ASN A 1 93 ? 2.133 2.685 -19.846 1.00 84.12 93 ASN A N 1
ATOM 731 C CA . ASN A 1 93 ? 0.836 3.299 -19.571 1.00 84.12 93 AS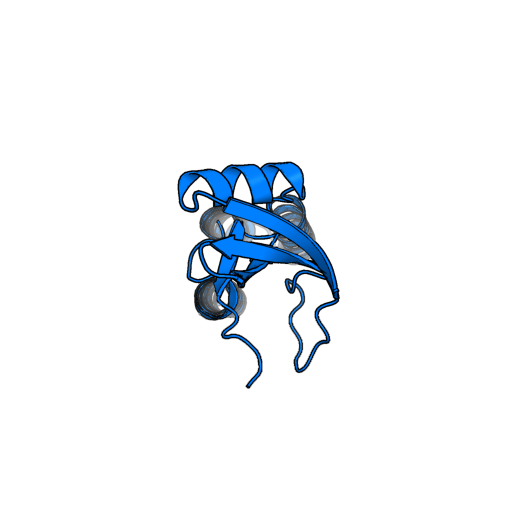N A CA 1
ATOM 732 C C . ASN A 1 93 ? 0.384 3.048 -18.124 1.00 84.12 93 ASN A C 1
ATOM 734 O O . ASN A 1 93 ? 0.960 2.237 -17.398 1.00 84.12 93 ASN A O 1
ATOM 738 N N . ASP A 1 94 ? -0.682 3.730 -17.716 1.00 80.44 94 ASP A N 1
ATOM 739 C CA . ASP A 1 94 ? -1.439 3.416 -16.517 1.00 80.44 94 ASP A CA 1
ATOM 740 C C . ASP A 1 94 ? -2.546 2.417 -16.864 1.00 80.44 94 ASP A C 1
ATOM 742 O O . ASP A 1 94 ? -3.272 2.566 -17.850 1.00 80.44 94 ASP A O 1
ATOM 746 N N . VAL A 1 95 ? -2.661 1.365 -16.058 1.00 78.50 95 VAL A N 1
ATOM 747 C CA . VAL A 1 95 ? -3.663 0.316 -16.236 1.00 78.50 95 VAL A CA 1
ATOM 748 C C . VAL A 1 95 ? -4.670 0.426 -15.101 1.00 78.50 95 VAL A C 1
ATOM 750 O O . VAL A 1 95 ? -4.313 0.392 -13.920 1.00 78.50 95 VAL A O 1
ATOM 753 N N . GLY A 1 96 ? -5.945 0.576 -15.461 1.00 69.19 96 GLY A N 1
ATOM 754 C CA . GLY A 1 96 ? -7.041 0.488 -14.503 1.00 69.19 96 GLY A CA 1
ATOM 755 C C . GLY A 1 96 ? -7.184 -0.948 -14.009 1.00 69.19 96 GLY A C 1
ATOM 756 O O . GLY A 1 96 ? -7.266 -1.878 -14.813 1.00 69.19 96 GLY A O 1
ATOM 757 N N . VAL A 1 97 ? -7.218 -1.138 -12.692 1.00 65.75 97 VAL A N 1
ATOM 758 C CA . VAL A 1 97 ? -7.411 -2.465 -12.099 1.00 65.75 97 VAL A CA 1
ATOM 759 C C . VAL A 1 97 ? -8.910 -2.770 -12.089 1.00 65.75 97 VAL A C 1
ATOM 761 O O . VAL A 1 97 ? -9.675 -2.143 -11.357 1.00 65.75 97 VAL A O 1
ATOM 764 N N . VAL A 1 98 ? -9.351 -3.703 -12.941 1.00 57.16 98 VAL A N 1
ATOM 765 C CA . VAL A 1 98 ? -10.746 -4.172 -12.956 1.00 57.16 98 VAL A CA 1
ATOM 766 C C . VAL A 1 98 ? -10.935 -5.171 -11.822 1.00 57.16 98 VAL A C 1
ATOM 768 O O . VAL A 1 98 ? -10.155 -6.106 -11.658 1.00 57.16 98 VAL A O 1
ATOM 771 N N . ASN A 1 99 ? -11.956 -4.932 -11.008 1.00 52.28 99 ASN A N 1
ATOM 772 C CA . ASN A 1 99 ? -12.146 -5.626 -9.748 1.00 52.28 99 ASN A CA 1
ATOM 773 C C . ASN A 1 99 ? -12.867 -6.970 -9.945 1.00 52.28 99 ASN A C 1
ATOM 775 O O . ASN A 1 99 ? -14.015 -6.985 -10.384 1.00 52.28 99 ASN A O 1
ATOM 779 N N . GLU A 1 100 ? -12.224 -8.083 -9.583 1.00 54.59 100 GLU A N 1
ATOM 780 C CA . GLU A 1 100 ? -12.886 -9.395 -9.474 1.00 54.59 100 GLU A CA 1
ATOM 781 C C . GLU A 1 100 ? -13.386 -9.685 -8.038 1.00 54.59 100 GLU A C 1
ATOM 783 O O . GLU A 1 100 ? -14.044 -10.698 -7.808 1.00 54.59 100 GLU A O 1
ATOM 788 N N . GLY A 1 101 ? -13.132 -8.795 -7.063 1.00 55.62 101 GLY A N 1
ATOM 789 C CA . GLY A 1 101 ? -13.510 -8.978 -5.654 1.00 55.62 101 GLY A CA 1
ATOM 790 C C . GLY A 1 101 ? -13.917 -7.686 -4.932 1.00 55.62 101 GLY A C 1
ATOM 791 O O . GLY A 1 101 ? -14.107 -6.641 -5.537 1.00 55.62 101 GLY A O 1
ATOM 792 N N . TRP A 1 102 ? -14.095 -7.736 -3.609 1.00 46.16 102 TRP A N 1
ATOM 793 C CA . TRP A 1 102 ? -14.206 -6.520 -2.793 1.00 46.16 102 TRP A CA 1
ATOM 794 C C . TRP A 1 102 ? -12.875 -6.290 -2.076 1.00 46.16 102 TRP A C 1
ATOM 796 O O . TRP A 1 102 ? -12.541 -7.030 -1.152 1.00 46.16 102 TRP A O 1
ATOM 806 N N . ASN A 1 103 ? -12.122 -5.270 -2.500 1.00 54.25 103 ASN A N 1
ATOM 807 C CA . ASN A 1 103 ? -10.973 -4.746 -1.764 1.00 54.25 103 ASN A CA 1
ATOM 808 C C . ASN A 1 103 ? -11.035 -3.216 -1.691 1.00 54.25 103 ASN A C 1
ATOM 810 O O . ASN A 1 103 ? -10.875 -2.552 -2.715 1.00 54.25 103 ASN A O 1
ATOM 814 N N . PRO A 1 104 ? -11.246 -2.642 -0.495 1.00 52.00 104 PRO A N 1
ATOM 815 C CA . PRO A 1 104 ? -11.317 -1.196 -0.309 1.00 52.00 104 PRO A CA 1
ATOM 816 C C . PRO A 1 104 ? -9.952 -0.498 -0.403 1.00 52.00 104 PRO A C 1
ATOM 818 O O . PRO A 1 104 ? -9.910 0.729 -0.404 1.00 52.00 104 PRO A O 1
ATOM 821 N N . PHE A 1 105 ? -8.856 -1.255 -0.465 1.00 55.09 105 PHE A N 1
ATOM 822 C CA . PHE A 1 105 ? -7.493 -0.742 -0.569 1.00 55.09 105 PHE A CA 1
ATOM 823 C C . PHE A 1 105 ? -6.853 -1.024 -1.933 1.00 55.09 105 PHE A C 1
ATOM 825 O O . PHE A 1 105 ? -5.665 -0.808 -2.111 1.00 55.09 105 PHE A O 1
ATOM 832 N N . GLN A 1 106 ? -7.607 -1.528 -2.911 1.00 59.62 106 GLN A N 1
ATOM 833 C CA . GLN A 1 106 ? -7.028 -1.841 -4.211 1.00 59.62 106 GLN A CA 1
ATOM 834 C C . GLN A 1 106 ? -6.605 -0.548 -4.917 1.00 59.62 106 GLN A C 1
ATOM 836 O O . GLN A 1 106 ? -7.400 0.401 -4.960 1.00 59.62 106 GLN A O 1
ATOM 841 N N . PRO A 1 107 ? -5.402 -0.493 -5.508 1.00 61.16 107 PRO A N 1
ATOM 842 C CA . PRO A 1 107 ? -5.015 0.667 -6.281 1.00 61.16 107 PRO A CA 1
ATOM 843 C C . PRO A 1 107 ? -5.978 0.824 -7.452 1.00 61.16 107 PRO A C 1
ATOM 845 O O . PRO A 1 107 ? -6.147 -0.079 -8.269 1.00 61.16 107 PRO A O 1
ATOM 848 N N . ASN A 1 108 ? -6.580 2.008 -7.573 1.00 64.56 108 ASN A N 1
ATOM 849 C CA . ASN A 1 108 ? -7.409 2.349 -8.734 1.00 64.56 108 ASN A CA 1
ATOM 850 C C . ASN A 1 108 ? -6.609 2.288 -10.048 1.00 64.56 108 ASN A C 1
ATOM 852 O O . ASN A 1 108 ? -7.193 2.224 -11.129 1.00 64.56 108 ASN A O 1
ATOM 856 N N . ARG A 1 109 ? -5.277 2.386 -9.955 1.00 71.88 109 ARG A N 1
ATOM 857 C CA . ARG A 1 109 ? -4.350 2.513 -11.078 1.00 71.88 109 ARG A CA 1
ATOM 858 C C . ARG A 1 109 ? -3.043 1.831 -10.711 1.00 71.88 109 ARG A C 1
ATOM 860 O O . ARG A 1 109 ? -2.528 2.062 -9.622 1.00 71.88 109 ARG A O 1
ATOM 867 N N . VAL A 1 110 ? -2.489 1.068 -11.636 1.00 81.94 110 VAL A N 1
ATOM 868 C CA . VAL A 1 110 ? -1.121 0.545 -11.555 1.00 81.94 110 VAL A CA 1
ATOM 869 C C . VAL A 1 110 ? -0.329 1.062 -12.747 1.00 81.94 110 VAL A C 1
ATOM 871 O O . VAL A 1 110 ? -0.891 1.277 -13.821 1.00 81.94 110 VAL A O 1
ATOM 874 N N . TYR A 1 111 ? 0.968 1.291 -12.570 1.00 85.56 111 TYR A N 1
ATOM 875 C CA . TYR A 1 111 ? 1.829 1.755 -13.655 1.00 85.56 111 TYR A CA 1
ATOM 876 C C . TYR A 1 111 ? 2.482 0.559 -14.335 1.00 85.56 111 TYR A C 1
ATOM 878 O O . TYR A 1 111 ? 3.153 -0.238 -13.681 1.00 85.56 111 TYR A O 1
ATOM 886 N N . LEU A 1 112 ? 2.298 0.430 -15.643 1.00 87.75 112 LEU A N 1
ATOM 887 C CA . LEU A 1 112 ? 2.971 -0.581 -16.441 1.00 87.75 112 LEU A CA 1
ATOM 888 C C . LEU A 1 112 ? 4.306 -0.028 -16.932 1.00 87.75 112 LEU A C 1
ATOM 890 O O . LEU A 1 112 ? 4.360 0.991 -17.625 1.00 87.75 112 LEU A O 1
ATOM 894 N N . PHE A 1 113 ? 5.374 -0.742 -16.609 1.00 88.81 113 PHE A N 1
ATOM 895 C CA . PHE A 1 113 ? 6.709 -0.478 -17.114 1.00 88.81 113 PHE A CA 1
ATOM 896 C C . PHE A 1 113 ? 7.187 -1.649 -17.962 1.00 88.81 113 PHE A C 1
ATOM 898 O O . PHE A 1 113 ? 6.944 -2.813 -17.643 1.00 88.81 113 PHE A O 1
ATOM 905 N N . GLU A 1 114 ? 7.895 -1.331 -19.034 1.00 89.38 114 GLU A N 1
ATOM 906 C CA . GLU A 1 114 ? 8.740 -2.267 -19.755 1.00 89.38 114 GLU A CA 1
ATOM 907 C C . GLU A 1 114 ? 10.155 -2.139 -19.194 1.00 89.38 114 GLU A C 1
ATOM 909 O O . GLU A 1 114 ? 10.695 -1.036 -19.087 1.00 89.38 114 GLU A O 1
ATOM 914 N N . ILE A 1 115 ? 10.726 -3.260 -18.776 1.00 86.69 115 ILE A N 1
ATOM 915 C CA . ILE A 1 115 ? 12.055 -3.330 -18.173 1.00 86.69 115 ILE A CA 1
ATOM 916 C C . ILE A 1 115 ? 13.046 -3.967 -19.158 1.00 86.69 115 ILE A C 1
ATOM 918 O O . ILE A 1 115 ? 12.787 -4.051 -20.360 1.00 86.69 115 ILE A O 1
ATOM 922 N N . ASP A 1 116 ? 14.206 -4.403 -18.664 1.00 81.81 116 ASP A N 1
ATOM 923 C CA . ASP A 1 116 ? 15.190 -5.183 -19.421 1.00 81.81 116 ASP A CA 1
ATOM 924 C C . ASP A 1 116 ? 14.529 -6.276 -20.290 1.00 81.81 116 ASP A C 1
ATOM 926 O O . ASP A 1 116 ? 13.436 -6.748 -19.999 1.00 81.81 116 ASP A O 1
ATOM 930 N N . SER A 1 117 ? 15.205 -6.758 -21.331 1.00 73.81 117 SER A N 1
ATOM 931 C CA . SER A 1 117 ? 14.755 -7.899 -22.162 1.00 73.81 117 SER A CA 1
ATOM 932 C C . SER A 1 117 ? 13.368 -7.777 -22.834 1.00 73.81 117 SER A C 1
ATOM 934 O O . SER A 1 117 ? 12.997 -8.694 -23.563 1.00 73.81 117 SER A O 1
ATOM 936 N N . GLY A 1 118 ? 12.624 -6.679 -22.636 1.00 75.19 118 GLY A N 1
ATOM 937 C CA . GLY A 1 118 ? 11.231 -6.516 -23.075 1.00 75.19 118 GLY A CA 1
ATOM 938 C C . GLY A 1 118 ? 10.185 -7.053 -22.086 1.00 75.19 118 GLY A C 1
ATOM 939 O O . GLY A 1 118 ? 9.004 -7.146 -22.428 1.00 75.19 118 GLY A O 1
ATOM 940 N N . ASP A 1 119 ? 10.595 -7.423 -20.867 1.00 81.81 119 ASP A N 1
ATOM 941 C CA . ASP A 1 119 ? 9.672 -7.894 -19.832 1.00 81.81 119 ASP A CA 1
ATOM 942 C C . ASP A 1 119 ? 8.797 -6.744 -19.317 1.00 81.81 119 ASP A C 1
ATOM 944 O O . ASP A 1 119 ? 9.213 -5.587 -19.266 1.00 81.81 119 ASP A O 1
ATOM 948 N N . ARG A 1 120 ? 7.570 -7.063 -18.894 1.00 83.94 120 ARG A N 1
ATOM 949 C CA . ARG A 1 120 ? 6.622 -6.080 -18.360 1.00 83.94 120 ARG A CA 1
ATOM 950 C C . ARG A 1 120 ? 6.409 -6.266 -16.866 1.00 83.94 120 ARG A C 1
ATOM 952 O O . ARG A 1 120 ? 6.233 -7.387 -16.383 1.00 83.94 120 ARG A O 1
ATOM 959 N N . VAL A 1 121 ? 6.378 -5.161 -16.133 1.00 85.19 121 VAL A N 1
ATOM 960 C CA . VAL A 1 121 ? 6.113 -5.142 -14.693 1.00 85.19 121 VAL A CA 1
ATOM 961 C C . VAL A 1 121 ? 5.037 -4.120 -14.364 1.00 85.19 121 VAL A C 1
ATOM 963 O O . VAL A 1 121 ? 5.004 -3.027 -14.924 1.00 85.19 121 VAL A O 1
ATOM 966 N N . LEU A 1 122 ? 4.157 -4.486 -13.440 1.00 84.69 122 LEU A N 1
ATOM 967 C CA . LEU A 1 122 ? 3.170 -3.587 -12.864 1.00 84.69 122 LEU A CA 1
ATOM 968 C C . LEU A 1 122 ? 3.712 -3.055 -11.543 1.00 84.69 122 LEU A C 1
ATOM 970 O O . LEU A 1 122 ? 4.088 -3.833 -10.670 1.00 84.69 122 LEU A O 1
ATOM 974 N N . PHE A 1 123 ? 3.734 -1.740 -11.397 1.00 82.56 123 PHE A N 1
ATOM 975 C CA . PHE A 1 123 ? 4.109 -1.053 -10.172 1.00 82.56 123 PHE A CA 1
ATOM 976 C C . PHE A 1 123 ? 2.851 -0.534 -9.472 1.00 82.56 123 PHE A C 1
ATOM 978 O O . PHE A 1 123 ? 2.030 0.153 -10.091 1.00 82.56 123 PHE A O 1
ATOM 985 N N . LEU A 1 124 ? 2.707 -0.854 -8.188 1.00 79.50 124 LEU A N 1
ATOM 986 C CA . LEU A 1 124 ? 1.597 -0.415 -7.348 1.00 79.50 124 LEU A CA 1
ATOM 987 C C . LEU A 1 124 ? 1.964 0.913 -6.673 1.00 79.50 124 LEU A C 1
ATOM 989 O O . LEU A 1 124 ? 2.855 0.940 -5.823 1.00 79.50 124 LEU A O 1
ATOM 993 N N . PRO A 1 125 ? 1.316 2.036 -7.029 1.00 72.75 125 PRO A N 1
ATOM 994 C CA . PRO A 1 125 ? 1.681 3.343 -6.488 1.00 72.75 125 PRO A CA 1
ATOM 995 C C . PRO A 1 125 ? 1.317 3.515 -5.009 1.00 72.75 125 PRO A C 1
ATOM 997 O O . PRO A 1 125 ? 1.884 4.374 -4.345 1.00 72.75 125 PRO A O 1
ATOM 1000 N N . ASP A 1 126 ? 0.388 2.713 -4.502 1.00 70.06 126 ASP A N 1
ATOM 1001 C CA . ASP A 1 126 ? -0.130 2.744 -3.135 1.00 70.06 126 ASP A CA 1
ATOM 1002 C C . ASP A 1 126 ? 0.694 1.918 -2.134 1.00 70.06 126 ASP A C 1
ATOM 1004 O O . ASP A 1 126 ? 0.522 2.062 -0.924 1.00 70.06 126 ASP A O 1
ATOM 1008 N N . SER A 1 127 ? 1.602 1.066 -2.620 1.00 68.19 127 SER A N 1
ATOM 1009 C CA . SER A 1 127 ? 2.467 0.227 -1.778 1.00 68.19 127 SER A CA 1
ATOM 1010 C C . SER A 1 127 ? 3.946 0.268 -2.150 1.00 68.19 127 SER A C 1
ATOM 1012 O O . SER A 1 127 ? 4.796 -0.009 -1.309 1.00 68.19 127 SER A O 1
ATOM 1014 N N . GLY A 1 128 ? 4.271 0.629 -3.391 1.00 70.56 128 GLY A N 1
ATOM 1015 C CA . GLY A 1 128 ? 5.618 0.500 -3.937 1.00 70.56 128 GLY A CA 1
ATOM 1016 C C . GLY A 1 128 ? 5.973 -0.924 -4.380 1.00 70.56 128 GLY A C 1
ATOM 1017 O O . GLY A 1 128 ? 7.121 -1.160 -4.757 1.00 70.56 128 GLY A O 1
ATOM 1018 N N . ASP A 1 129 ? 5.021 -1.865 -4.347 1.00 72.00 129 ASP A N 1
ATOM 1019 C CA . ASP A 1 129 ? 5.247 -3.240 -4.797 1.00 72.00 129 ASP A CA 1
ATOM 1020 C C . ASP A 1 129 ? 5.293 -3.363 -6.319 1.00 72.00 129 ASP A C 1
ATOM 1022 O O . ASP A 1 129 ? 4.688 -2.595 -7.072 1.00 72.00 129 ASP A O 1
ATOM 1026 N N . ILE A 1 130 ? 5.997 -4.402 -6.766 1.00 73.25 130 ILE A N 1
ATOM 1027 C CA . ILE A 1 130 ? 6.186 -4.721 -8.177 1.00 73.25 130 ILE A CA 1
ATOM 1028 C C . ILE A 1 130 ? 5.623 -6.115 -8.449 1.00 73.25 130 ILE A C 1
ATOM 1030 O O . ILE A 1 130 ? 6.158 -7.122 -7.984 1.00 73.25 130 ILE A O 1
ATOM 1034 N N . ILE A 1 131 ? 4.573 -6.191 -9.264 1.00 70.88 131 ILE A N 1
ATOM 1035 C CA . ILE A 1 131 ? 4.024 -7.449 -9.769 1.00 70.88 131 ILE A CA 1
ATOM 1036 C C . ILE A 1 131 ? 4.654 -7.723 -11.135 1.00 70.88 131 ILE A C 1
ATOM 1038 O O . ILE A 1 131 ? 4.417 -7.009 -12.111 1.00 70.88 131 ILE A O 1
ATOM 1042 N N . LYS A 1 132 ? 5.459 -8.785 -11.231 1.00 64.19 132 LYS A N 1
ATOM 1043 C CA . LYS A 1 132 ? 5.976 -9.251 -12.524 1.00 64.19 132 LYS A CA 1
ATOM 1044 C C . LYS A 1 132 ? 4.837 -9.855 -13.338 1.00 64.19 132 LYS A C 1
ATOM 1046 O O . LYS A 1 132 ? 4.332 -10.924 -12.998 1.00 64.19 132 LYS A O 1
ATOM 1051 N N . THR A 1 133 ? 4.464 -9.211 -14.437 1.00 57.00 133 THR A N 1
ATOM 1052 C CA . THR A 1 133 ? 3.566 -9.817 -15.420 1.00 57.00 133 THR A CA 1
ATOM 1053 C C . THR A 1 133 ? 4.406 -10.634 -16.389 1.00 57.00 133 THR A C 1
ATOM 1055 O O . THR A 1 133 ? 5.245 -10.083 -17.096 1.00 57.00 133 THR A O 1
ATOM 1058 N N . ARG A 1 134 ? 4.211 -11.960 -16.432 1.00 43.88 134 ARG A N 1
ATOM 1059 C CA . ARG A 1 134 ? 4.737 -12.742 -17.563 1.00 43.88 134 ARG A CA 1
ATOM 1060 C C . ARG A 1 134 ? 4.139 -12.177 -18.857 1.00 43.88 134 ARG A C 1
ATOM 1062 O O . ARG A 1 134 ? 2.976 -11.764 -18.823 1.00 43.88 134 ARG A O 1
ATOM 1069 N N . PRO A 1 135 ? 4.893 -12.153 -19.970 1.00 38.44 135 PRO A N 1
ATOM 1070 C CA . PRO A 1 135 ? 4.334 -11.719 -21.240 1.00 38.44 135 PRO A CA 1
ATOM 1071 C C . PRO A 1 135 ? 3.080 -12.553 -21.542 1.00 38.44 135 PRO A C 1
ATOM 1073 O O . PRO A 1 135 ? 3.076 -13.756 -21.248 1.00 38.44 135 PRO A O 1
ATOM 1076 N N . PRO A 1 136 ? 2.003 -11.938 -22.066 1.00 38.97 136 PRO A N 1
ATOM 1077 C CA . PRO A 1 136 ? 0.880 -12.712 -22.570 1.00 38.97 136 PRO A CA 1
ATOM 1078 C C . PRO A 1 136 ? 1.423 -13.666 -23.641 1.00 38.97 136 PRO A C 1
ATOM 1080 O O . PRO A 1 136 ? 2.169 -13.233 -24.522 1.00 38.97 136 PRO A O 1
ATOM 1083 N N . MET A 1 137 ? 1.123 -14.959 -23.491 1.00 31.84 137 MET A N 1
ATOM 1084 C CA . MET A 1 137 ? 1.374 -15.960 -24.533 1.00 31.84 137 MET A CA 1
ATOM 1085 C C . MET A 1 137 ? 0.551 -15.646 -25.778 1.00 31.84 137 MET A C 1
ATOM 1087 O O . MET A 1 137 ? -0.608 -15.202 -25.607 1.00 31.84 137 MET A O 1
#

pLDDT: mean 72.49, std 11.55, range [31.84, 89.69]

Secondary structure (DSSP, 8-state):
--HHHHHHHHHHHHHHHHHHHHHTT-S-HHHHHHHHHHHHHHHHHS-HHHHHHHHHHHHHHHHHHHHHHS----HHHHHHHHHTT-S--EEEEEEE---SS--TT--SEEEEEE-GGG-EEEE-TTT--EEEEPPP-

Sequence (137 aa):
MKWWWMFGILAIGGMMVVNEAWYGNSAAFGTATSMIIVTLIGLKSLENRYRIRMGVIFSLLIAGAIYFGLPNYSVAEAEHNLKQVHKNVNYVNDVGVVNEGWNPFQPNRVYLFEIDSGDRVLFLPDSGDIIKTRPPM